Protein AF-A0A2V8MDK4-F1 (afdb_monomer_lite)

Structure (mmCIF, N/CA/C/O backbone):
data_AF-A0A2V8MDK4-F1
#
_entry.id   AF-A0A2V8MDK4-F1
#
loop_
_atom_site.group_PDB
_atom_site.id
_atom_site.type_symbol
_atom_site.label_atom_id
_atom_site.label_alt_id
_atom_site.label_comp_id
_atom_site.label_asym_id
_atom_site.label_entity_id
_atom_site.label_seq_id
_atom_site.pdbx_PDB_ins_code
_atom_site.Cartn_x
_atom_site.Cartn_y
_atom_site.Cartn_z
_atom_site.occupancy
_atom_site.B_iso_or_equiv
_atom_site.auth_seq_id
_atom_site.auth_comp_id
_atom_site.auth_asym_id
_atom_site.auth_atom_id
_atom_site.pdbx_PDB_model_num
ATOM 1 N N . MET A 1 1 ? -41.268 -19.142 24.471 1.00 55.47 1 MET A N 1
ATOM 2 C CA . MET A 1 1 ? -41.330 -17.669 24.289 1.00 55.47 1 MET A CA 1
ATOM 3 C C . MET A 1 1 ? -39.980 -16.996 23.996 1.00 55.47 1 MET A C 1
ATOM 5 O O . MET A 1 1 ? -39.986 -15.824 23.663 1.00 55.47 1 MET A O 1
ATOM 9 N N . ILE A 1 2 ? -38.837 -17.700 24.040 1.00 57.94 2 ILE A N 1
ATOM 10 C CA . ILE A 1 2 ? -37.499 -17.103 23.814 1.00 57.94 2 ILE A CA 1
ATOM 11 C C . ILE A 1 2 ? -37.106 -17.034 22.321 1.00 57.94 2 ILE A C 1
ATOM 13 O O . ILE A 1 2 ? -36.377 -16.140 21.904 1.00 57.94 2 ILE A O 1
ATOM 17 N N . SER A 1 3 ? -37.628 -17.928 21.476 1.00 53.25 3 SER A N 1
ATOM 18 C CA . SER A 1 3 ? -37.247 -18.028 20.056 1.00 53.25 3 SER A CA 1
ATOM 19 C C . SER A 1 3 ? -37.779 -16.899 19.160 1.00 53.25 3 SER A C 1
ATOM 21 O O . SER A 1 3 ? -37.176 -16.615 18.123 1.00 53.25 3 SER A O 1
ATOM 23 N N . SER A 1 4 ? -38.873 -16.226 19.542 1.00 55.06 4 SER A N 1
ATOM 24 C CA . SER A 1 4 ? -39.385 -15.059 18.807 1.00 55.06 4 SER A CA 1
ATOM 25 C C . SER A 1 4 ? -38.520 -13.816 19.029 1.00 55.06 4 SER A C 1
ATOM 27 O O . SER A 1 4 ? -38.375 -13.014 18.112 1.00 55.06 4 SER A O 1
ATOM 29 N N . LEU A 1 5 ? -37.873 -13.706 20.195 1.00 56.31 5 LEU A N 1
ATOM 30 C CA . LEU A 1 5 ? -36.976 -12.605 20.550 1.00 56.31 5 LEU A CA 1
ATOM 31 C C . LEU A 1 5 ? -35.727 -12.592 19.647 1.00 56.31 5 LEU A C 1
ATOM 33 O O . LEU A 1 5 ? -35.388 -11.564 19.068 1.00 56.31 5 LEU A O 1
ATOM 37 N N . PHE A 1 6 ? -35.105 -13.754 19.418 1.00 55.44 6 PHE A N 1
ATOM 38 C CA . PHE A 1 6 ? -33.925 -13.878 18.547 1.00 55.44 6 PHE A CA 1
ATOM 39 C C . PHE A 1 6 ? -34.215 -13.610 17.066 1.00 55.44 6 PHE A C 1
ATOM 41 O O . PHE A 1 6 ? -33.328 -13.159 16.345 1.00 55.44 6 PHE A O 1
ATOM 48 N N . LYS A 1 7 ? -35.437 -13.868 16.581 1.00 54.78 7 LYS A N 1
ATOM 49 C CA . LYS A 1 7 ? -35.817 -13.549 15.192 1.00 54.78 7 LYS A CA 1
ATOM 50 C C . LYS A 1 7 ? -35.923 -12.040 14.968 1.00 54.78 7 LYS A C 1
ATOM 52 O O . LYS A 1 7 ? -35.523 -11.566 13.905 1.00 54.78 7 LYS A O 1
ATOM 57 N N . THR A 1 8 ? -36.401 -11.297 15.965 1.00 60.47 8 THR A N 1
ATOM 58 C CA . THR A 1 8 ? -36.541 -9.835 15.893 1.00 60.47 8 THR A CA 1
ATOM 59 C C . THR A 1 8 ? -35.184 -9.137 15.864 1.00 60.47 8 THR A C 1
ATOM 61 O O . THR A 1 8 ? -35.038 -8.150 15.152 1.00 60.47 8 THR A O 1
ATOM 64 N N . PHE A 1 9 ? -34.170 -9.692 16.538 1.00 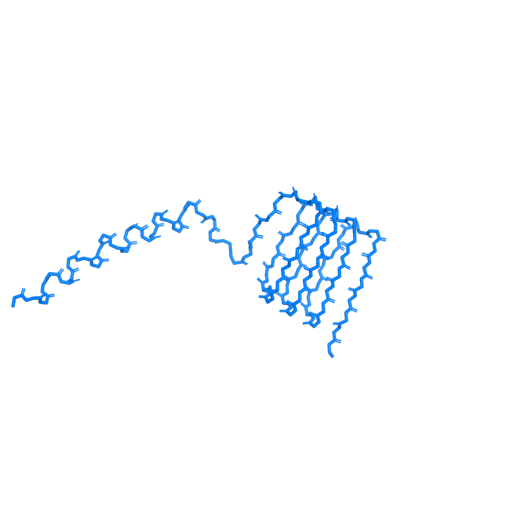60.78 9 PHE A N 1
ATOM 65 C CA . PHE A 1 9 ? -32.811 -9.134 16.572 1.00 60.78 9 PHE A CA 1
ATOM 66 C C . PHE A 1 9 ? -31.997 -9.330 15.289 1.00 60.78 9 PHE A C 1
ATOM 68 O O . PHE A 1 9 ? -31.048 -8.579 15.073 1.00 60.78 9 PHE A O 1
ATOM 75 N N . ARG A 1 10 ? -32.371 -10.270 14.408 1.00 62.25 10 ARG A N 1
ATOM 76 C CA . ARG A 1 10 ? -31.663 -10.524 13.133 1.00 62.25 10 ARG A CA 1
ATOM 77 C C . ARG A 1 10 ? -31.815 -9.388 12.123 1.00 62.25 10 ARG A C 1
ATOM 79 O O . ARG A 1 10 ? -30.913 -9.133 11.340 1.00 62.25 10 ARG A O 1
ATOM 86 N N . ARG A 1 11 ? -32.966 -8.709 12.135 1.00 68.75 11 ARG A N 1
ATOM 87 C CA . ARG A 1 11 ? -33.276 -7.604 11.217 1.00 68.75 11 ARG A CA 1
ATOM 88 C C . ARG A 1 11 ? -32.457 -6.334 11.503 1.00 68.75 11 ARG A C 1
ATOM 90 O O . ARG A 1 11 ? -31.850 -5.834 10.563 1.00 68.75 11 ARG A O 1
ATOM 97 N N . PRO A 1 12 ? -32.372 -5.826 12.750 1.00 76.75 12 PRO A N 1
ATOM 98 C CA . PRO A 1 12 ? -31.560 -4.651 13.050 1.00 76.75 12 PRO A CA 1
ATOM 99 C C . PRO A 1 12 ? -30.060 -4.941 12.972 1.00 76.75 12 PRO A C 1
ATOM 101 O O . PRO A 1 12 ? -29.323 -4.093 12.490 1.00 76.75 12 PRO A O 1
ATOM 104 N N . THR A 1 13 ? -29.595 -6.134 13.367 1.00 77.56 13 THR A N 1
ATOM 105 C CA . THR A 1 13 ? -28.171 -6.499 13.214 1.00 77.56 13 THR A CA 1
ATOM 106 C C . THR A 1 13 ? -27.751 -6.567 11.752 1.00 77.56 13 THR A C 1
ATOM 108 O O . THR A 1 13 ? -26.695 -6.044 11.413 1.00 77.56 13 THR A O 1
ATOM 111 N N . ALA A 1 14 ? -28.589 -7.130 10.875 1.00 70.50 14 ALA A N 1
ATOM 112 C CA . ALA A 1 14 ? -28.339 -7.105 9.438 1.00 70.50 14 ALA A CA 1
ATOM 113 C C . ALA A 1 14 ? -28.313 -5.671 8.889 1.00 70.50 14 ALA A C 1
ATOM 115 O O . ALA A 1 14 ? -27.407 -5.332 8.143 1.00 70.50 14 ALA A O 1
ATOM 116 N N . LEU A 1 15 ? -29.252 -4.812 9.300 1.00 78.12 15 LEU A N 1
ATOM 117 C CA . LEU A 1 15 ? -29.306 -3.421 8.841 1.00 78.12 15 LEU A CA 1
ATOM 118 C C . LEU A 1 15 ? -28.073 -2.615 9.284 1.00 78.12 15 LEU A C 1
ATOM 120 O O . LEU A 1 15 ? -27.496 -1.887 8.483 1.00 78.12 15 LEU A O 1
ATOM 124 N N . ILE A 1 16 ? -27.647 -2.782 10.541 1.00 80.44 16 ILE A N 1
ATOM 125 C CA . ILE A 1 16 ? -26.433 -2.162 11.092 1.00 80.44 16 ILE A CA 1
ATOM 126 C C . ILE A 1 16 ? -25.200 -2.642 10.329 1.00 80.44 16 ILE A C 1
ATOM 128 O O . ILE A 1 16 ? -24.361 -1.825 9.965 1.00 80.44 16 ILE A O 1
ATOM 132 N N . LEU A 1 17 ? -25.107 -3.943 10.044 1.00 69.50 17 LEU A N 1
ATOM 133 C CA . LEU A 1 17 ? -24.001 -4.504 9.278 1.00 69.50 17 LEU A CA 1
ATOM 134 C C . LEU A 1 17 ? -23.984 -3.950 7.846 1.00 69.50 17 LEU A C 1
ATOM 136 O O . LEU A 1 17 ? -22.937 -3.513 7.388 1.00 69.50 17 LEU A O 1
ATOM 140 N N . THR A 1 18 ? -25.131 -3.870 7.167 1.00 73.94 18 THR A N 1
ATOM 141 C CA . THR A 1 18 ? -25.231 -3.292 5.816 1.00 73.94 18 THR A CA 1
ATOM 142 C C . THR A 1 18 ? -24.830 -1.816 5.789 1.00 73.94 18 THR A C 1
ATOM 144 O O . THR A 1 18 ? -24.118 -1.394 4.883 1.00 73.94 18 THR A O 1
ATOM 147 N N . ILE A 1 19 ? -25.236 -1.028 6.788 1.00 76.06 19 ILE A N 1
ATOM 148 C CA . ILE A 1 19 ? -24.862 0.390 6.892 1.00 76.06 19 ILE A CA 1
ATOM 149 C C . ILE A 1 19 ? -23.356 0.535 7.164 1.00 76.06 19 ILE A C 1
ATOM 151 O O . ILE A 1 19 ? -22.686 1.336 6.508 1.00 76.06 19 ILE A O 1
ATOM 155 N N . LEU A 1 20 ? -22.807 -0.283 8.066 1.00 69.38 20 LEU A N 1
ATOM 156 C CA . LEU A 1 20 ? -21.379 -0.309 8.389 1.00 69.38 20 LEU A CA 1
ATOM 157 C C . LEU A 1 20 ? -20.520 -0.709 7.173 1.00 69.38 20 LEU A C 1
ATOM 159 O O . LEU A 1 20 ? -19.510 -0.063 6.901 1.00 69.38 20 LEU A O 1
ATOM 163 N N . LEU A 1 21 ? -20.961 -1.705 6.397 1.00 66.00 21 LEU A N 1
ATOM 164 C CA . LEU A 1 21 ? -20.313 -2.166 5.159 1.00 66.00 21 LEU A CA 1
ATOM 165 C C . LEU A 1 21 ? -20.516 -1.218 3.965 1.00 66.00 21 LEU A C 1
ATOM 167 O O . LEU A 1 21 ? -19.805 -1.343 2.978 1.00 66.00 21 LEU A O 1
ATOM 171 N N . SER A 1 22 ? -21.481 -0.296 4.024 1.00 64.69 22 SER A N 1
ATOM 172 C CA . SER A 1 22 ? -21.683 0.733 2.988 1.00 64.69 22 SER A CA 1
ATOM 173 C C . SER A 1 22 ? -20.830 1.990 3.201 1.00 64.69 22 SER A C 1
ATOM 175 O O . SER A 1 22 ? -20.659 2.776 2.274 1.00 64.69 22 SER A O 1
ATOM 177 N N . SER A 1 23 ? -20.295 2.182 4.415 1.00 59.84 23 SER A N 1
ATOM 178 C CA . SER A 1 23 ? -19.473 3.347 4.792 1.00 59.84 23 SER A CA 1
ATOM 179 C C . SER A 1 23 ? -17.969 3.092 4.658 1.00 59.84 23 SER A C 1
ATOM 181 O O . SER A 1 23 ? -17.184 4.033 4.577 1.00 59.84 23 SER A O 1
ATOM 183 N N . ILE A 1 24 ? -17.561 1.825 4.620 1.00 60.66 24 ILE A N 1
ATOM 184 C CA . ILE A 1 24 ? -16.230 1.396 4.193 1.00 60.66 24 ILE A CA 1
ATOM 185 C C . ILE A 1 24 ? -16.453 0.846 2.789 1.00 60.66 24 ILE A C 1
ATOM 187 O O . ILE A 1 24 ? -17.296 -0.039 2.665 1.00 60.66 24 ILE A O 1
ATOM 191 N N . PRO A 1 25 ? -15.792 1.330 1.725 1.00 56.50 25 PRO A N 1
ATOM 192 C CA . PRO A 1 25 ? -15.912 0.667 0.440 1.00 56.50 25 PRO A CA 1
ATOM 193 C C . PRO A 1 25 ? -15.506 -0.791 0.647 1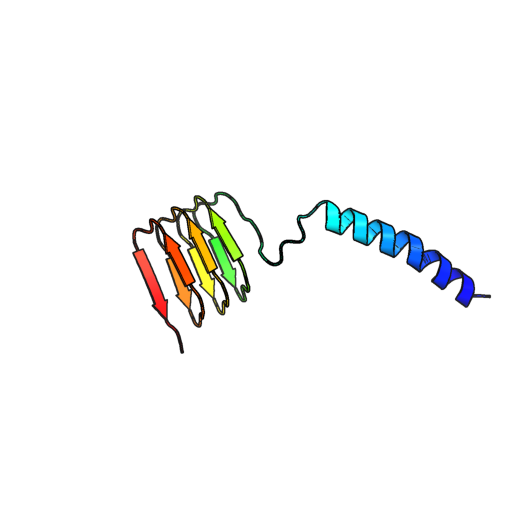.00 56.50 25 PRO A C 1
ATOM 195 O O . PRO A 1 25 ? -14.354 -1.096 0.951 1.00 56.50 25 PRO A O 1
ATOM 198 N N . ALA A 1 26 ? -16.489 -1.681 0.533 1.00 48.00 26 ALA A N 1
ATOM 199 C CA . ALA A 1 26 ? -16.302 -3.098 0.320 1.00 48.00 26 ALA A CA 1
ATOM 200 C C . ALA A 1 26 ? -15.625 -3.272 -1.044 1.00 48.00 26 ALA A C 1
ATOM 202 O O . ALA A 1 26 ? -16.246 -3.646 -2.034 1.00 48.00 26 ALA A O 1
ATOM 203 N N . LEU A 1 27 ? -14.350 -2.914 -1.107 1.00 46.03 27 LEU A N 1
ATOM 204 C CA . LEU A 1 27 ? -13.442 -3.351 -2.135 1.00 46.03 27 LEU A CA 1
ATOM 205 C C . LEU A 1 27 ? -12.769 -4.584 -1.542 1.00 46.03 27 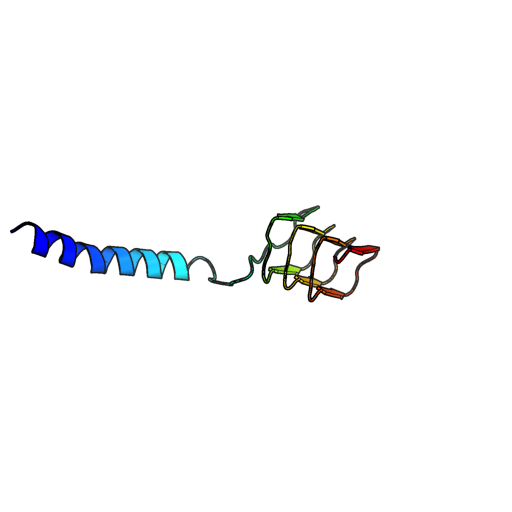LEU A C 1
ATOM 207 O O . LEU A 1 27 ? -12.174 -4.526 -0.465 1.00 46.03 27 LEU A O 1
ATOM 211 N N . ALA A 1 28 ? -12.888 -5.716 -2.223 1.00 53.84 28 ALA A N 1
ATOM 212 C CA . ALA A 1 28 ? -11.945 -6.812 -2.067 1.00 53.84 28 ALA A CA 1
ATOM 213 C C . ALA A 1 28 ? -10.569 -6.332 -2.584 1.00 53.84 28 ALA A C 1
ATOM 215 O O . ALA A 1 28 ? -10.150 -6.704 -3.670 1.00 53.84 28 ALA A O 1
ATOM 216 N N . GLY A 1 29 ? -9.965 -5.390 -1.850 1.00 51.97 29 GLY A N 1
ATOM 217 C CA . GLY A 1 29 ? -8.791 -4.604 -2.217 1.00 51.97 29 GLY A CA 1
ATOM 218 C C . GLY A 1 29 ? -8.731 -3.318 -1.389 1.00 51.97 29 GLY A C 1
ATOM 219 O O . GLY A 1 29 ? -9.397 -2.333 -1.670 1.00 51.97 29 GLY A O 1
ATOM 220 N N . LEU A 1 30 ? -7.964 -3.319 -0.308 1.00 52.97 30 LEU A N 1
ATOM 221 C CA . LEU A 1 30 ? -7.798 -2.175 0.590 1.00 52.97 30 LEU A CA 1
ATOM 222 C C . LEU A 1 30 ? -7.138 -0.979 -0.135 1.00 52.97 30 LEU A C 1
ATOM 224 O O . LEU A 1 30 ? -5.940 -1.015 -0.397 1.00 52.97 30 LEU A O 1
ATOM 228 N N . THR A 1 31 ? -7.872 0.103 -0.421 1.00 53.62 31 THR A N 1
ATOM 229 C CA . THR A 1 31 ? -7.277 1.325 -1.003 1.00 53.62 31 THR A CA 1
ATOM 230 C C . THR A 1 31 ? -6.598 2.163 0.081 1.00 53.62 31 THR A C 1
ATOM 232 O O . THR A 1 31 ? -7.270 2.833 0.866 1.00 53.62 31 THR A O 1
ATOM 235 N N . ILE A 1 32 ? -5.263 2.162 0.107 1.00 56.16 32 ILE A N 1
ATOM 236 C CA . ILE A 1 32 ? -4.454 3.044 0.963 1.00 56.16 32 ILE A CA 1
ATOM 237 C C . ILE A 1 32 ? -3.805 4.121 0.090 1.00 56.16 32 ILE A C 1
ATOM 239 O O . ILE A 1 32 ? -3.080 3.802 -0.851 1.00 56.16 32 ILE A O 1
ATOM 243 N N . ALA A 1 33 ? -4.036 5.393 0.419 1.00 56.06 33 ALA A N 1
ATOM 244 C CA . ALA A 1 33 ? -3.398 6.528 -0.241 1.00 56.06 33 ALA A CA 1
ATOM 245 C C . ALA A 1 33 ? -2.319 7.152 0.664 1.00 56.06 33 ALA A C 1
ATOM 247 O O . ALA A 1 33 ? -2.622 7.618 1.760 1.00 56.06 33 ALA A O 1
ATOM 248 N N . GLY A 1 34 ? -1.075 7.168 0.166 1.00 58.94 34 GLY A N 1
ATOM 249 C CA . GLY A 1 34 ? 0.016 8.057 0.588 1.00 58.94 34 GLY A CA 1
ATOM 250 C C . GLY A 1 34 ? 0.592 7.882 2.000 1.00 58.94 34 GLY A C 1
ATOM 251 O O . GLY A 1 34 ? 0.444 8.772 2.833 1.00 58.94 34 GLY A O 1
ATOM 252 N N . SER A 1 35 ? 1.350 6.810 2.246 1.00 56.12 35 SER A N 1
ATOM 253 C CA . SER A 1 35 ? 2.359 6.751 3.320 1.00 56.12 35 SER A CA 1
ATOM 254 C C . SER A 1 35 ? 3.764 6.588 2.724 1.00 56.12 35 SER A C 1
ATOM 256 O O . SER A 1 35 ? 3.923 6.122 1.593 1.00 56.12 35 SER A O 1
ATOM 258 N N . ASN A 1 36 ? 4.804 6.955 3.480 1.00 65.19 36 ASN A N 1
ATOM 259 C CA . ASN A 1 36 ? 6.218 6.792 3.096 1.00 65.19 36 ASN A CA 1
ATOM 260 C C . ASN A 1 36 ? 6.701 5.326 3.197 1.00 65.19 36 ASN A C 1
ATOM 262 O O . ASN A 1 36 ? 7.794 5.060 3.691 1.00 65.19 36 ASN A O 1
ATOM 266 N N . GLY A 1 37 ? 5.850 4.388 2.784 1.00 66.88 37 GLY A N 1
ATOM 267 C CA . GLY A 1 37 ? 6.067 2.946 2.836 1.00 66.88 37 GLY A CA 1
ATOM 268 C C . GLY A 1 37 ? 4.792 2.213 3.242 1.00 66.88 37 GLY A C 1
ATOM 269 O O . GLY A 1 37 ? 4.108 2.627 4.185 1.00 66.88 37 GLY A O 1
ATOM 270 N N . ILE A 1 38 ? 4.465 1.134 2.531 1.00 72.19 38 ILE A N 1
ATOM 271 C CA . ILE A 1 38 ? 3.353 0.229 2.855 1.00 72.19 38 ILE A CA 1
ATOM 272 C C . ILE A 1 38 ? 3.887 -1.198 2.967 1.00 72.19 38 ILE A C 1
ATOM 274 O O . ILE A 1 38 ? 4.522 -1.693 2.036 1.00 72.19 38 ILE A O 1
ATOM 278 N N . THR A 1 39 ? 3.579 -1.860 4.085 1.00 77.50 39 THR A N 1
ATOM 279 C CA . THR A 1 39 ? 3.844 -3.288 4.299 1.00 77.50 39 THR A CA 1
ATOM 280 C C . THR A 1 39 ? 2.521 -4.020 4.488 1.00 77.50 39 THR A C 1
ATOM 282 O O . THR A 1 39 ? 1.780 -3.712 5.422 1.00 77.50 39 THR A O 1
ATOM 285 N N . ALA A 1 40 ? 2.233 -4.992 3.625 1.00 71.44 40 ALA A N 1
ATOM 286 C CA . ALA A 1 40 ? 1.041 -5.835 3.695 1.00 71.44 40 ALA A CA 1
ATOM 287 C C . ALA A 1 40 ? 1.424 -7.324 3.646 1.00 71.44 40 ALA A C 1
ATOM 289 O O . ALA A 1 40 ? 2.292 -7.720 2.873 1.00 71.44 40 ALA A O 1
ATOM 290 N N . SER A 1 41 ? 0.774 -8.162 4.457 1.00 77.12 41 SER A N 1
ATOM 291 C CA . SER A 1 41 ? 1.010 -9.613 4.500 1.00 77.12 41 SER A CA 1
ATOM 292 C C . SER A 1 41 ? -0.281 -10.391 4.258 1.00 77.12 41 SER A C 1
ATOM 294 O O . SER A 1 41 ? -1.285 -10.087 4.901 1.00 77.12 41 SER A O 1
ATOM 296 N N . GLY A 1 42 ? -0.237 -11.401 3.385 1.00 71.44 42 GLY A N 1
ATOM 297 C CA . GLY A 1 42 ? -1.382 -12.221 2.973 1.00 71.44 42 GLY A CA 1
ATOM 298 C C . GLY A 1 42 ? -2.362 -11.476 2.062 1.00 71.44 42 GLY A C 1
ATOM 299 O O . GLY A 1 42 ? -3.570 -11.592 2.240 1.00 71.44 42 GLY A O 1
ATOM 300 N N . ALA A 1 43 ? -1.846 -10.631 1.168 1.00 70.06 43 ALA A N 1
ATOM 301 C CA . ALA A 1 43 ? -2.648 -9.696 0.385 1.00 70.06 43 ALA A CA 1
ATOM 302 C C . ALA A 1 43 ? -3.204 -10.321 -0.905 1.00 70.06 43 ALA A C 1
ATOM 304 O O . ALA A 1 43 ? -2.448 -10.576 -1.826 1.00 70.06 43 ALA A O 1
ATOM 305 N N . ASP A 1 44 ? -4.520 -10.475 -1.017 1.00 72.56 44 ASP A N 1
ATOM 306 C CA . ASP A 1 44 ? -5.202 -10.800 -2.281 1.00 72.56 44 ASP A CA 1
ATOM 307 C C . ASP A 1 44 ? -5.901 -9.532 -2.823 1.00 72.56 44 ASP A C 1
ATOM 309 O O . ASP A 1 44 ? -6.634 -8.864 -2.082 1.00 72.56 44 ASP A O 1
ATOM 313 N N . GLY A 1 45 ? -5.620 -9.156 -4.075 1.00 69.44 45 GLY A N 1
ATOM 314 C CA . GLY A 1 45 ? -6.359 -8.138 -4.833 1.00 69.44 45 GLY A CA 1
ATOM 315 C C . GLY A 1 45 ? -6.163 -6.665 -4.435 1.00 69.44 45 GLY A C 1
ATOM 316 O O . GLY A 1 45 ? -7.127 -5.898 -4.463 1.00 69.44 45 GLY A O 1
ATOM 317 N N . ILE A 1 46 ? -4.959 -6.207 -4.067 1.00 72.75 46 ILE A N 1
ATOM 318 C CA . ILE A 1 46 ? -4.757 -4.830 -3.554 1.00 72.75 46 ILE A CA 1
ATOM 319 C C . ILE A 1 46 ? -4.250 -3.832 -4.621 1.00 72.75 46 ILE A C 1
ATOM 321 O O . ILE A 1 46 ? -3.345 -4.129 -5.403 1.00 72.75 46 ILE A O 1
ATOM 325 N N . SER A 1 47 ? -4.813 -2.609 -4.612 1.00 78.56 47 SER A N 1
ATOM 326 C CA . SER A 1 47 ? -4.435 -1.482 -5.483 1.00 78.56 47 SER A CA 1
ATOM 327 C C . SER A 1 47 ? -3.826 -0.314 -4.698 1.00 78.56 47 SER A C 1
ATOM 329 O O . SER A 1 47 ? -4.437 0.197 -3.757 1.00 78.56 47 SER A O 1
ATOM 331 N N . TYR A 1 48 ? -2.674 0.181 -5.156 1.00 77.31 48 TYR A N 1
ATOM 332 C CA . TYR A 1 48 ? -1.944 1.298 -4.543 1.00 77.31 48 TYR A CA 1
ATOM 333 C C . TYR A 1 48 ? -1.651 2.428 -5.542 1.00 77.31 48 TYR A C 1
ATOM 335 O O . TYR A 1 48 ? -1.311 2.182 -6.702 1.00 77.31 48 TYR A O 1
ATOM 343 N N . VAL A 1 49 ? -1.739 3.683 -5.082 1.00 80.12 49 VAL A N 1
ATOM 344 C CA . VAL A 1 49 ? -1.473 4.884 -5.898 1.00 80.12 49 VAL A CA 1
ATOM 345 C C . VAL A 1 49 ? -0.646 5.899 -5.105 1.00 80.12 49 VAL A C 1
ATOM 347 O O . VAL A 1 49 ? -1.025 6.275 -3.995 1.00 80.12 49 VAL A O 1
ATOM 350 N N . GLY A 1 50 ? 0.456 6.378 -5.692 1.00 77.81 50 GLY A N 1
ATOM 351 C CA . GLY A 1 50 ? 1.228 7.514 -5.167 1.00 77.81 50 GLY A CA 1
ATOM 352 C C . GLY A 1 50 ? 1.978 7.235 -3.859 1.00 77.81 50 GLY A C 1
ATOM 353 O O . GLY A 1 50 ? 1.987 8.070 -2.957 1.00 77.81 50 GLY A O 1
ATOM 354 N N . THR A 1 51 ? 2.577 6.053 -3.727 1.00 77.19 51 THR A N 1
ATOM 355 C CA . THR A 1 51 ? 3.242 5.591 -2.496 1.00 77.19 51 THR A CA 1
ATOM 356 C C . THR A 1 51 ? 4.752 5.496 -2.669 1.00 77.19 51 THR A C 1
ATOM 358 O O . THR A 1 51 ? 5.226 4.961 -3.664 1.00 77.19 51 THR A O 1
ATOM 361 N N . ASN A 1 52 ? 5.534 5.904 -1.674 1.00 81.25 52 ASN A N 1
ATOM 362 C CA . ASN A 1 52 ? 6.982 5.685 -1.701 1.00 81.25 52 ASN A CA 1
ATOM 363 C C . ASN A 1 52 ? 7.302 4.300 -1.120 1.00 81.25 52 ASN A C 1
ATOM 365 O O . ASN A 1 52 ? 7.337 4.151 0.097 1.00 81.25 52 ASN A O 1
ATOM 369 N N . GLY A 1 53 ? 7.518 3.302 -1.981 1.00 80.94 53 GLY A N 1
ATOM 370 C CA . GLY A 1 53 ? 7.873 1.935 -1.584 1.00 80.94 53 GLY A CA 1
ATOM 371 C C . GLY A 1 53 ? 6.677 1.048 -1.200 1.00 80.94 53 GLY A C 1
ATOM 372 O O . GLY A 1 53 ? 5.849 1.424 -0.369 1.00 80.94 53 GLY A O 1
ATOM 373 N N . ILE A 1 54 ? 6.605 -0.160 -1.771 1.00 84.88 54 ILE A N 1
ATOM 374 C CA . ILE A 1 54 ? 5.585 -1.184 -1.462 1.00 84.88 54 ILE A CA 1
ATOM 375 C C . ILE A 1 54 ? 6.273 -2.512 -1.116 1.00 84.88 54 ILE A C 1
ATOM 377 O O . ILE A 1 54 ? 7.113 -2.986 -1.881 1.00 84.88 54 ILE A O 1
ATOM 381 N N . THR A 1 55 ? 5.900 -3.128 0.009 1.00 87.56 55 THR A N 1
ATOM 382 C CA . THR A 1 55 ? 6.311 -4.490 0.396 1.00 87.56 55 THR A CA 1
ATOM 383 C C . THR A 1 55 ? 5.083 -5.369 0.627 1.00 87.56 55 THR A C 1
ATOM 385 O O . THR A 1 55 ? 4.269 -5.077 1.505 1.00 87.56 55 THR A O 1
ATOM 388 N N . ALA A 1 56 ? 4.961 -6.458 -0.134 1.00 83.62 56 ALA A N 1
ATOM 389 C CA . ALA A 1 56 ? 3.860 -7.415 -0.022 1.00 83.62 56 ALA A CA 1
ATOM 390 C C . ALA A 1 56 ? 4.376 -8.853 0.149 1.00 83.62 56 ALA A C 1
ATOM 392 O O . ALA A 1 56 ? 5.299 -9.263 -0.557 1.00 83.62 56 ALA A O 1
ATOM 393 N N . SER A 1 57 ? 3.776 -9.633 1.055 1.00 85.44 57 SER A N 1
ATOM 394 C CA . SER A 1 57 ? 4.093 -11.060 1.230 1.00 85.44 57 SER A CA 1
ATOM 395 C C . SER A 1 57 ? 2.879 -11.965 1.005 1.00 85.44 57 SER A C 1
ATOM 397 O O . SER A 1 57 ? 1.813 -11.712 1.563 1.00 85.44 57 SER A O 1
ATOM 399 N N . GLY A 1 58 ? 3.051 -13.027 0.205 1.00 74.38 58 GLY A N 1
ATOM 400 C CA . GLY A 1 58 ? 2.044 -14.070 -0.044 1.00 74.38 58 GLY A CA 1
ATOM 401 C C . GLY A 1 58 ? 0.818 -13.586 -0.817 1.00 74.38 58 GLY A C 1
ATOM 402 O O . GLY A 1 58 ? -0.290 -13.751 -0.315 1.00 74.38 58 GLY A O 1
ATOM 403 N N . ALA A 1 59 ? 1.012 -12.931 -1.966 1.00 71.19 59 ALA A N 1
ATOM 404 C CA . ALA A 1 59 ? -0.035 -12.117 -2.581 1.00 71.19 59 ALA A CA 1
ATOM 405 C C . ALA A 1 59 ? -0.474 -12.573 -3.978 1.00 71.19 59 ALA A C 1
ATOM 407 O O . ALA A 1 59 ? 0.379 -12.778 -4.834 1.00 71.19 59 ALA A O 1
ATOM 408 N N . ASP A 1 60 ? -1.784 -12.629 -4.232 1.00 70.56 60 ASP A N 1
ATOM 409 C CA . ASP A 1 60 ? -2.348 -12.853 -5.571 1.00 70.56 60 ASP A CA 1
ATOM 410 C C . ASP A 1 60 ? -3.097 -11.582 -6.017 1.00 70.56 60 ASP A C 1
ATOM 412 O O . ASP A 1 60 ? -4.026 -11.127 -5.356 1.00 70.56 60 ASP A O 1
ATOM 416 N N . GLY A 1 61 ? -2.619 -10.932 -7.083 1.00 74.12 61 GLY A N 1
ATOM 417 C CA . GLY A 1 61 ? -3.157 -9.673 -7.624 1.00 74.12 61 GLY A CA 1
ATOM 418 C C . GLY A 1 61 ? -2.674 -8.372 -6.953 1.00 74.12 61 GLY A C 1
ATOM 419 O O . GLY A 1 61 ? -3.280 -7.874 -6.001 1.00 74.12 61 GLY A O 1
ATOM 420 N N . ILE A 1 62 ? -1.636 -7.742 -7.528 1.00 79.25 62 ILE A N 1
ATOM 421 C CA . ILE A 1 62 ? -1.137 -6.405 -7.134 1.00 79.25 62 ILE A CA 1
ATOM 422 C C . ILE A 1 62 ? -1.191 -5.431 -8.322 1.00 79.25 62 ILE A C 1
ATOM 424 O O . ILE A 1 62 ? -0.591 -5.694 -9.370 1.00 79.25 62 ILE A O 1
ATOM 428 N N . LEU A 1 63 ? -1.833 -4.269 -8.127 1.00 84.88 63 LEU A N 1
ATOM 429 C CA . LEU A 1 63 ? -1.820 -3.133 -9.062 1.00 84.88 63 LEU A CA 1
ATOM 430 C C . LEU A 1 63 ? -1.177 -1.898 -8.412 1.00 84.88 63 LEU A C 1
ATOM 432 O O . LEU A 1 63 ? -1.622 -1.453 -7.352 1.00 84.88 63 LEU A O 1
ATOM 436 N N . ALA A 1 64 ? -0.153 -1.313 -9.041 1.00 82.56 64 ALA A N 1
ATOM 437 C CA . ALA A 1 64 ? 0.549 -0.151 -8.483 1.00 82.56 64 ALA A CA 1
ATOM 438 C C . ALA A 1 64 ? 0.858 0.948 -9.517 1.00 82.56 64 ALA A C 1
ATOM 440 O O . ALA A 1 64 ? 1.395 0.661 -10.592 1.00 82.56 64 ALA A O 1
ATOM 441 N N . PHE A 1 6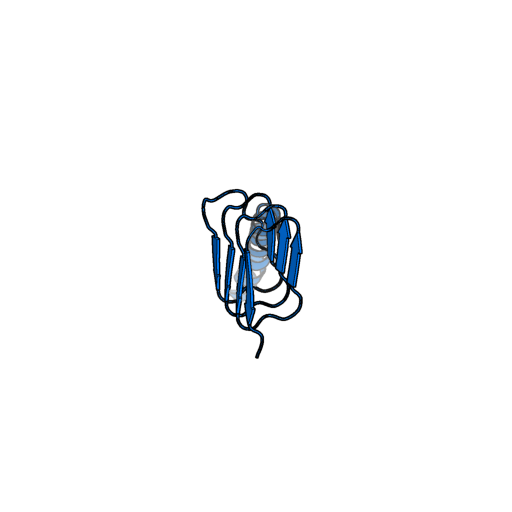5 ? 0.598 2.213 -9.152 1.00 83.00 65 PHE A N 1
ATOM 442 C CA . PHE A 1 65 ? 0.884 3.395 -9.984 1.00 83.00 65 PHE A CA 1
ATOM 443 C C . PHE A 1 65 ? 1.745 4.448 -9.263 1.00 83.00 65 PHE A C 1
ATOM 445 O O . PHE A 1 65 ? 1.397 4.928 -8.179 1.00 83.00 65 PHE A O 1
ATOM 452 N N . SER A 1 66 ? 2.861 4.807 -9.908 1.00 85.56 66 SER A N 1
ATOM 453 C CA . SER A 1 66 ? 3.895 5.757 -9.458 1.00 85.56 66 SER A CA 1
ATOM 454 C C . SER A 1 66 ? 4.628 5.441 -8.135 1.00 85.56 66 SER A C 1
ATOM 456 O O . SER A 1 66 ? 4.871 6.380 -7.370 1.00 85.56 66 SER A O 1
ATOM 458 N N . PRO A 1 67 ? 4.977 4.177 -7.800 1.00 83.81 67 PRO A N 1
ATOM 459 C CA . PRO A 1 67 ? 5.713 3.901 -6.575 1.00 83.81 67 PRO A CA 1
ATOM 460 C C . PRO A 1 67 ? 7.236 3.942 -6.732 1.00 83.81 67 PRO A C 1
ATOM 462 O O . PRO A 1 67 ? 7.799 3.319 -7.623 1.00 83.81 67 PRO A O 1
ATOM 465 N N . ASN A 1 68 ? 7.934 4.540 -5.769 1.00 85.94 68 ASN A N 1
ATOM 466 C CA . ASN A 1 68 ? 9.399 4.473 -5.699 1.00 85.94 68 ASN A CA 1
ATOM 467 C C . ASN A 1 68 ? 9.849 3.156 -5.038 1.00 85.94 68 ASN A C 1
ATOM 469 O O . ASN A 1 68 ? 10.197 3.131 -3.858 1.00 85.94 68 ASN A O 1
ATOM 473 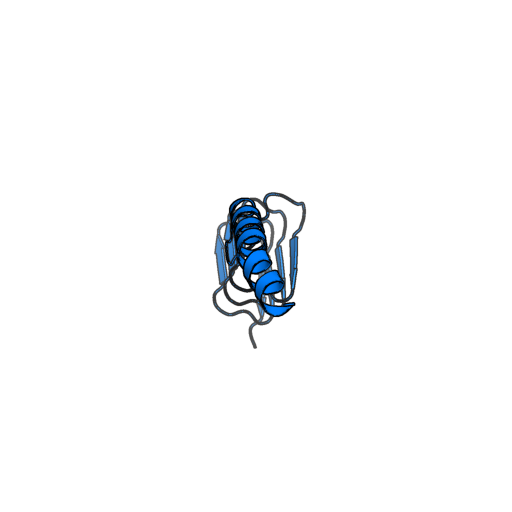N N . GLY A 1 69 ? 9.780 2.053 -5.789 1.00 84.44 69 GLY A N 1
ATOM 474 C CA . GLY A 1 69 ? 10.225 0.721 -5.363 1.00 84.44 69 GLY A CA 1
ATOM 475 C C . GLY A 1 69 ? 9.095 -0.258 -5.002 1.00 84.44 69 GLY A C 1
ATOM 476 O O . GLY A 1 69 ? 8.147 0.105 -4.307 1.00 84.44 69 GLY A O 1
ATOM 477 N N . ILE A 1 70 ? 9.201 -1.518 -5.442 1.00 87.19 70 ILE A N 1
ATOM 478 C CA . ILE A 1 70 ? 8.254 -2.609 -5.138 1.00 87.19 70 ILE A CA 1
ATOM 479 C C . ILE A 1 70 ? 9.021 -3.899 -4.814 1.00 87.19 70 ILE A C 1
ATOM 481 O O . ILE A 1 70 ? 9.887 -4.323 -5.581 1.00 87.19 70 ILE A O 1
ATOM 485 N N . THR A 1 71 ? 8.671 -4.548 -3.701 1.00 88.62 71 THR A N 1
ATOM 486 C CA . THR A 1 71 ? 9.153 -5.889 -3.328 1.00 88.62 71 THR A CA 1
ATOM 487 C C . THR A 1 71 ? 7.969 -6.817 -3.058 1.00 88.62 71 THR A C 1
ATOM 489 O O . THR A 1 71 ? 7.147 -6.531 -2.185 1.00 88.62 71 THR A O 1
ATOM 492 N N . ALA A 1 72 ? 7.888 -7.929 -3.794 1.00 84.12 72 ALA A N 1
ATOM 493 C CA . ALA A 1 72 ? 6.834 -8.934 -3.643 1.00 84.12 72 ALA A CA 1
ATOM 494 C C . ALA A 1 72 ? 7.404 -10.363 -3.653 1.00 84.12 72 ALA A C 1
ATOM 496 O O . ALA A 1 72 ? 8.272 -10.685 -4.470 1.00 84.12 72 ALA A O 1
ATOM 497 N N . SER A 1 73 ? 6.902 -11.224 -2.761 1.00 84.88 73 SER A N 1
ATOM 498 C CA . SER A 1 73 ? 7.305 -12.634 -2.660 1.00 84.88 73 SER A CA 1
ATOM 499 C C . SER A 1 73 ? 6.116 -13.599 -2.719 1.00 84.88 73 SER A C 1
ATOM 501 O O . SER A 1 73 ? 5.079 -13.363 -2.092 1.00 84.88 73 SER A O 1
ATOM 503 N N . GLY A 1 74 ? 6.297 -14.699 -3.460 1.00 79.88 74 GLY A N 1
ATOM 504 C CA . GLY A 1 74 ? 5.312 -15.767 -3.643 1.00 79.88 74 GLY A CA 1
ATOM 505 C C . GLY A 1 74 ? 4.061 -15.310 -4.390 1.00 79.88 74 GLY A C 1
ATOM 506 O O . GLY A 1 74 ? 2.967 -15.628 -3.942 1.00 79.88 74 GLY A O 1
ATOM 507 N N . ALA A 1 75 ? 4.229 -14.502 -5.442 1.00 76.38 75 ALA A N 1
ATOM 508 C CA . ALA A 1 75 ? 3.133 -13.778 -6.075 1.00 76.38 75 ALA A CA 1
ATOM 509 C C . ALA A 1 75 ? 2.886 -14.183 -7.529 1.00 76.38 75 ALA A C 1
ATOM 511 O O . ALA A 1 75 ? 3.821 -14.194 -8.334 1.00 76.38 75 ALA A O 1
ATOM 512 N N . ASP A 1 76 ? 1.608 -14.371 -7.850 1.00 75.88 76 ASP A N 1
ATOM 513 C CA . ASP A 1 76 ? 1.090 -14.511 -9.205 1.00 75.88 76 ASP A CA 1
ATOM 514 C C . ASP A 1 76 ? 0.332 -13.213 -9.582 1.00 75.88 76 ASP A C 1
ATOM 516 O O . ASP A 1 76 ? -0.317 -12.569 -8.758 1.00 75.88 76 ASP A O 1
ATOM 520 N N . GLY A 1 77 ? 0.494 -12.734 -10.824 1.00 76.06 77 GLY A N 1
ATOM 521 C CA . GLY A 1 77 ? -0.274 -11.587 -11.344 1.00 76.06 77 GLY A CA 1
ATOM 522 C C . GLY A 1 77 ? 0.105 -10.177 -10.839 1.00 76.06 77 GLY A C 1
ATOM 523 O O . GLY A 1 77 ? -0.750 -9.436 -10.354 1.00 76.06 77 GLY A O 1
ATOM 524 N N . ILE A 1 78 ? 1.358 -9.738 -11.024 1.00 80.44 78 ILE A N 1
ATOM 525 C CA . ILE A 1 78 ? 1.804 -8.365 -10.687 1.00 80.44 78 ILE A CA 1
ATOM 526 C C . ILE A 1 78 ? 1.745 -7.434 -11.913 1.00 80.44 78 ILE A C 1
ATOM 528 O O . ILE A 1 78 ? 2.359 -7.730 -12.938 1.00 80.44 78 ILE A O 1
ATOM 532 N N . THR A 1 79 ? 1.103 -6.261 -11.794 1.00 84.12 79 THR A N 1
ATOM 533 C CA . THR A 1 79 ? 1.242 -5.149 -12.764 1.00 84.12 79 THR A CA 1
ATOM 534 C C . THR A 1 79 ? 1.693 -3.864 -12.066 1.00 84.12 79 THR A C 1
ATOM 536 O O . THR A 1 79 ? 0.973 -3.291 -11.247 1.00 84.12 79 THR A O 1
ATOM 539 N N . ALA A 1 80 ? 2.886 -3.382 -12.423 1.00 83.75 80 ALA A N 1
ATOM 540 C CA . ALA A 1 80 ? 3.492 -2.170 -11.874 1.00 83.75 80 ALA A CA 1
ATOM 541 C C . ALA A 1 80 ? 3.880 -1.188 -12.987 1.00 83.75 80 ALA A C 1
ATOM 543 O O . ALA A 1 80 ? 4.460 -1.589 -13.995 1.00 83.75 80 ALA A O 1
ATOM 544 N N . SER A 1 81 ? 3.583 0.102 -12.806 1.00 84.81 81 SER A N 1
ATOM 545 C CA . SER A 1 81 ? 3.935 1.165 -13.761 1.00 84.81 81 SER A CA 1
ATOM 546 C C . SER A 1 81 ? 4.598 2.358 -13.071 1.00 84.81 81 SER A C 1
ATOM 548 O O . SER A 1 81 ? 4.067 2.891 -12.096 1.00 84.81 81 SER A O 1
ATOM 550 N N . GLY A 1 82 ? 5.741 2.796 -13.617 1.00 83.00 82 GLY A N 1
ATOM 551 C CA . GLY A 1 82 ? 6.485 3.967 -13.137 1.00 83.00 82 GLY A CA 1
ATOM 552 C C . GLY A 1 82 ? 7.270 3.734 -11.844 1.00 83.00 82 GLY A C 1
ATOM 553 O O . GLY A 1 82 ? 7.309 4.632 -11.012 1.00 83.00 82 GLY A O 1
ATOM 554 N N . ALA A 1 83 ? 7.828 2.532 -11.657 1.00 85.06 83 ALA A N 1
ATOM 555 C CA . ALA A 1 83 ? 8.616 2.192 -10.477 1.00 85.06 83 ALA A CA 1
ATOM 556 C C . ALA A 1 83 ? 10.122 2.173 -10.753 1.00 85.06 83 ALA A C 1
ATOM 558 O O . ALA A 1 83 ? 10.567 1.553 -11.717 1.00 85.06 83 ALA A O 1
ATOM 559 N N . ASP A 1 84 ? 10.895 2.761 -9.840 1.00 86.94 84 ASP A N 1
ATOM 560 C CA . ASP A 1 84 ? 12.356 2.898 -9.969 1.00 86.94 84 ASP A CA 1
ATOM 561 C C . ASP A 1 84 ? 13.147 1.674 -9.453 1.00 86.94 84 ASP A C 1
ATOM 563 O O . ASP A 1 84 ? 14.374 1.638 -9.517 1.00 86.94 84 ASP A O 1
ATOM 567 N N . GLY A 1 85 ? 12.462 0.637 -8.959 1.00 81.94 85 GLY A N 1
ATOM 568 C CA . GLY A 1 85 ? 13.079 -0.623 -8.538 1.00 81.94 85 GLY A CA 1
ATOM 569 C C . GLY A 1 85 ? 12.040 -1.713 -8.292 1.00 81.94 85 GLY A C 1
ATOM 570 O O . GLY A 1 85 ? 11.068 -1.492 -7.574 1.00 81.94 85 GLY A O 1
ATOM 571 N N . ILE A 1 86 ? 12.218 -2.892 -8.890 1.00 82.94 86 ILE A N 1
ATOM 572 C CA . ILE A 1 86 ? 11.272 -4.012 -8.775 1.00 82.94 86 ILE A CA 1
ATOM 573 C C . ILE A 1 86 ? 12.051 -5.285 -8.450 1.00 82.94 86 ILE A C 1
ATOM 575 O O . ILE A 1 86 ? 12.9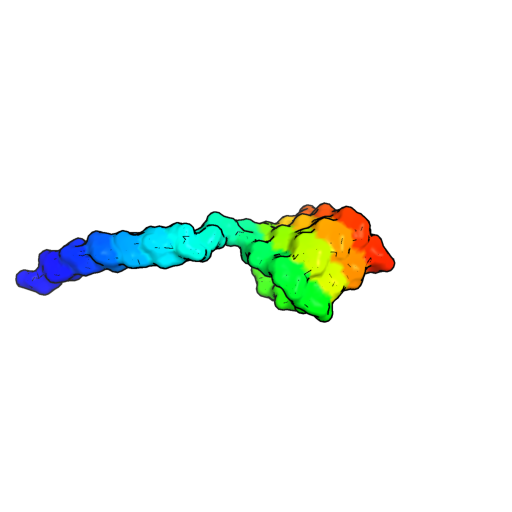52 -5.660 -9.198 1.00 82.94 86 ILE A O 1
ATOM 579 N N . THR A 1 87 ? 11.683 -5.964 -7.361 1.00 83.06 87 THR A N 1
ATOM 580 C CA . THR A 1 87 ? 12.152 -7.326 -7.057 1.00 83.06 87 THR A CA 1
ATOM 581 C C . THR A 1 87 ? 10.948 -8.242 -6.857 1.00 83.06 87 THR A C 1
ATOM 583 O O . THR A 1 87 ? 10.148 -8.020 -5.947 1.00 83.06 87 THR A O 1
ATOM 586 N N . ALA A 1 88 ? 10.825 -9.267 -7.703 1.00 74.88 88 ALA A N 1
ATOM 587 C CA . ALA A 1 88 ? 9.774 -10.277 -7.624 1.00 74.88 88 ALA A CA 1
ATOM 588 C C . ALA A 1 88 ? 10.399 -11.674 -7.517 1.00 74.88 88 ALA A C 1
ATOM 590 O O . ALA A 1 88 ? 11.258 -12.025 -8.326 1.00 74.88 88 ALA A O 1
ATOM 591 N N . SER A 1 89 ? 9.967 -12.473 -6.541 1.00 69.62 89 SER A N 1
ATOM 592 C CA . SER A 1 89 ? 10.330 -13.893 -6.453 1.00 69.62 89 SER A CA 1
ATOM 593 C C . SER A 1 89 ? 9.066 -14.745 -6.347 1.00 69.62 89 SER A C 1
ATOM 595 O O . SER A 1 89 ? 8.391 -14.706 -5.316 1.00 69.62 89 SER A O 1
ATOM 597 N N . GLY A 1 90 ? 8.747 -15.493 -7.403 1.00 64.31 90 GLY A N 1
ATOM 598 C CA . GLY A 1 90 ? 7.765 -16.582 -7.369 1.00 64.31 90 GLY A CA 1
ATOM 599 C C . GLY A 1 90 ? 8.393 -17.872 -6.833 1.00 64.31 90 GLY A C 1
ATOM 600 O O . GLY A 1 90 ? 9.621 -17.965 -6.753 1.00 64.31 90 GLY A O 1
ATOM 601 N N . ALA A 1 91 ? 7.560 -18.832 -6.437 1.00 54.97 91 ALA A N 1
ATOM 602 C CA . ALA A 1 91 ? 7.998 -20.206 -6.179 1.00 54.97 91 ALA A CA 1
ATOM 603 C C . ALA A 1 91 ? 8.090 -20.991 -7.495 1.00 54.97 91 ALA A C 1
ATOM 605 O O . ALA A 1 91 ? 7.252 -20.728 -8.385 1.00 54.97 91 ALA A O 1
#

pLDDT: mean 71.96, std 11.36, range [46.03, 88.62]

Secondary structure (DSSP, 8-state):
--HHHHHHHHHHHHHHHHHHHHHS---SS--EE--S-EEEES-EEEEEES-S-EEEES-EEEEEES-S-EEEES-EEEEEES-S-EEEE--

Radius of gyration: 19.15 Å; chains: 1; bounding box: 54×28×38 Å

Foldseek 3Di:
DVVVVVVVVVVVVVVVVVVVCVVQPPDLEDEDEDDQEDEEECREAYEYEDYAEYHYENYEHYHYDQYAYYEYEQYDHDDYDNYPYYDYYHD

Sequence (91 aa):
MISSLFKTFRRPTALILTILLSSIPALAGLTIAGSNGITASGADGISYVGTNGITASGADGILAFSPNGITASGADGITASGADGITASGA